Protein AF-L8Y6B2-F1 (afdb_monomer)

pLDDT: mean 79.29, std 13.8, range [40.69, 95.75]

Organism: Tupaia chinensis (NCBI:txid246437)

InterPro domains:
  IPR014810 Fcf2 pre-rRNA processing, C-terminal [PF08698] (27-120)
  IPR039883 Fcf2/DNTTIP2 [PTHR21686] (22-144)

Radius of gyration: 29.55 Å; Cα contacts (8 Å, |Δi|>4): 57; chains: 1; bounding box: 82×44×90 Å

Sequence (145 aa):
MVVTRSARSQAARHATSPPRYQKKERQKTAGDGWFGMKAPELTDELKKNLKALKMRASMDPKRFYKKNDRDGFPKYFQIGTIVDNPADFYHSRVPKKQRKRTIVEELLADSEFRRYNRRKYAEIMAEKAANAAGKKFRKKKKFRN

Structure (mmCIF, N/CA/C/O backbone):
data_AF-L8Y6B2-F1
#
_entry.id   AF-L8Y6B2-F1
#
loop_
_atom_site.group_PDB
_atom_site.id
_atom_site.type_symbol
_atom_site.label_atom_id
_atom_site.label_alt_id
_atom_site.label_comp_id
_atom_site.label_asym_id
_atom_site.label_entity_id
_atom_site.label_seq_id
_atom_site.pdbx_PDB_ins_code
_atom_site.Cartn_x
_atom_site.Cartn_y
_atom_site.Cartn_z
_atom_site.occupancy
_atom_site.B_iso_or_equiv
_atom_site.auth_seq_id
_atom_site.auth_comp_id
_atom_site.auth_asym_id
_atom_site.auth_atom_id
_atom_site.pdbx_PDB_model_num
ATOM 1 N N . MET A 1 1 ? -38.456 -7.282 77.032 1.00 40.69 1 MET A N 1
ATOM 2 C CA . MET A 1 1 ? -39.038 -7.435 75.682 1.00 40.69 1 MET A CA 1
ATOM 3 C C . MET A 1 1 ? -38.402 -6.399 74.762 1.00 40.69 1 MET A C 1
ATOM 5 O O . MET A 1 1 ? -38.500 -5.216 75.037 1.00 40.69 1 MET A O 1
ATOM 9 N N . VAL A 1 2 ? -37.664 -6.909 73.772 1.00 43.81 2 VAL A N 1
ATOM 10 C CA . VAL A 1 2 ? -37.233 -6.358 72.470 1.00 43.81 2 VAL A CA 1
ATOM 11 C C . VAL A 1 2 ? -36.845 -4.870 72.361 1.00 43.81 2 VAL A C 1
ATOM 13 O O . VAL A 1 2 ? -37.676 -3.997 72.145 1.00 43.81 2 VAL A O 1
ATOM 16 N N . VAL A 1 3 ? -35.531 -4.618 72.340 1.00 47.94 3 VAL A N 1
ATOM 17 C CA . VAL A 1 3 ? -34.929 -3.420 71.733 1.00 47.94 3 VAL A CA 1
ATOM 18 C C . VAL A 1 3 ? -34.919 -3.615 70.214 1.00 47.94 3 VAL A C 1
ATOM 20 O O . VAL A 1 3 ? -34.183 -4.452 69.692 1.00 47.94 3 VAL A O 1
ATOM 23 N N . THR A 1 4 ? -35.737 -2.855 69.491 1.00 54.75 4 THR A N 1
ATOM 24 C CA . THR A 1 4 ? -35.765 -2.836 68.024 1.00 54.75 4 THR A CA 1
ATOM 25 C C . THR A 1 4 ? -34.519 -2.132 67.482 1.00 54.75 4 THR A C 1
ATOM 27 O O . THR A 1 4 ? -34.441 -0.903 67.464 1.00 54.75 4 THR A O 1
ATOM 30 N N . ARG A 1 5 ? -33.520 -2.895 67.024 1.00 52.34 5 ARG A N 1
ATOM 31 C CA . ARG A 1 5 ? -32.409 -2.340 66.239 1.00 52.34 5 ARG A CA 1
ATOM 32 C C . ARG A 1 5 ? -32.865 -2.152 64.793 1.00 52.34 5 ARG A C 1
ATOM 34 O O . ARG A 1 5 ? -32.986 -3.111 64.040 1.00 52.34 5 ARG A O 1
ATOM 41 N N . SER A 1 6 ? -33.119 -0.892 64.448 1.00 47.00 6 SER A N 1
ATOM 42 C CA . SER A 1 6 ? -33.322 -0.390 63.089 1.00 47.00 6 SER A CA 1
ATOM 43 C C . SER A 1 6 ? -32.215 -0.890 62.153 1.00 47.00 6 SER A C 1
ATOM 45 O O . SER A 1 6 ? -31.027 -0.616 62.358 1.00 47.00 6 SER A O 1
ATOM 47 N N . ALA A 1 7 ? -32.613 -1.663 61.144 1.00 54.00 7 ALA A N 1
ATOM 48 C CA . ALA A 1 7 ? -31.746 -2.151 60.088 1.00 54.00 7 ALA A CA 1
ATOM 49 C C . ALA A 1 7 ? -31.324 -0.971 59.201 1.00 54.00 7 ALA A C 1
ATOM 51 O O . ALA A 1 7 ? -32.076 -0.502 58.349 1.00 54.00 7 ALA A O 1
ATOM 52 N N . ARG A 1 8 ? -30.097 -0.482 59.412 1.00 51.47 8 ARG A N 1
ATOM 53 C CA . ARG A 1 8 ? -29.409 0.412 58.476 1.00 51.47 8 ARG A CA 1
ATOM 54 C C . ARG A 1 8 ? -29.336 -0.286 57.119 1.00 51.47 8 ARG A C 1
ATOM 56 O O . ARG A 1 8 ? -28.645 -1.293 56.974 1.00 51.47 8 ARG A O 1
ATOM 63 N N . SER A 1 9 ? -30.044 0.272 56.145 1.00 50.44 9 SER A N 1
ATOM 64 C CA . SER A 1 9 ? -29.960 -0.099 54.742 1.00 50.44 9 SER A CA 1
ATOM 65 C C . SER A 1 9 ? -28.505 -0.006 54.274 1.00 50.44 9 SER A C 1
ATOM 67 O O . SER A 1 9 ? -27.907 1.066 54.169 1.00 50.44 9 SER A O 1
ATOM 69 N N . GLN A 1 10 ? -27.908 -1.163 54.005 1.00 48.47 10 GLN A N 1
ATOM 70 C CA . GLN A 1 10 ? -26.666 -1.247 53.253 1.00 48.47 10 GLN A CA 1
ATOM 71 C C . GLN A 1 10 ? -27.016 -1.004 51.786 1.00 48.47 10 GLN A C 1
ATOM 73 O O . GLN A 1 10 ? -27.199 -1.934 51.008 1.00 48.47 10 GLN A O 1
ATOM 78 N N . ALA A 1 11 ? -27.153 0.265 51.405 1.00 46.97 11 ALA A N 1
ATOM 79 C CA . ALA A 1 11 ? -27.065 0.632 50.002 1.00 46.97 11 ALA A CA 1
ATOM 80 C C . ALA A 1 11 ? -25.643 0.284 49.547 1.00 46.97 11 ALA A C 1
ATOM 82 O O . ALA A 1 11 ? -24.671 0.941 49.934 1.00 46.97 11 ALA A O 1
ATOM 83 N N . ALA A 1 12 ? -25.524 -0.804 48.786 1.00 48.53 12 ALA A N 1
ATOM 84 C CA . ALA A 1 12 ? -24.299 -1.202 48.122 1.00 48.53 12 ALA A CA 1
ATOM 85 C C . ALA A 1 12 ? -23.774 -0.000 47.330 1.00 48.53 12 ALA A C 1
ATOM 87 O O . ALA A 1 12 ? -24.349 0.409 46.322 1.00 48.53 12 ALA A O 1
ATOM 88 N N . ARG A 1 13 ? -22.686 0.599 47.815 1.00 53.38 13 ARG A N 1
ATOM 89 C CA . ARG A 1 13 ? -21.925 1.593 47.068 1.00 53.38 13 ARG A CA 1
ATOM 90 C C . ARG A 1 13 ? -21.440 0.891 45.804 1.00 53.38 13 ARG A C 1
ATOM 92 O O . ARG A 1 13 ? -20.504 0.099 45.873 1.00 53.38 13 ARG A O 1
ATOM 99 N N . HIS A 1 14 ? -22.084 1.138 44.666 1.00 54.03 14 HIS A N 1
ATOM 100 C CA . HIS A 1 14 ? -21.500 0.808 43.373 1.00 54.03 14 HIS A CA 1
ATOM 101 C C . HIS A 1 14 ? -20.155 1.528 43.312 1.00 54.03 14 HIS A C 1
ATOM 103 O O . HIS A 1 14 ? -20.094 2.755 43.262 1.00 54.03 14 HIS A O 1
ATOM 109 N N . ALA A 1 15 ? -19.073 0.765 43.451 1.00 57.53 15 ALA A N 1
ATOM 110 C CA . ALA A 1 15 ? -17.722 1.285 43.422 1.00 57.53 15 ALA A CA 1
ATOM 111 C C . ALA A 1 15 ? -17.449 1.817 42.012 1.00 57.53 15 ALA A C 1
ATOM 113 O O . ALA A 1 15 ? -17.072 1.075 41.109 1.00 57.53 15 ALA A O 1
ATOM 114 N N . THR A 1 16 ? -17.684 3.110 41.811 1.00 67.00 16 THR A N 1
ATOM 115 C CA . THR A 1 16 ? -17.328 3.810 40.583 1.00 67.00 16 THR A CA 1
ATOM 116 C C . THR A 1 16 ? -15.811 3.730 40.422 1.00 67.00 16 THR A C 1
ATOM 118 O O . THR A 1 16 ? -15.067 4.237 41.263 1.00 67.00 16 THR A O 1
ATOM 121 N N . SER A 1 17 ? -15.341 3.057 39.367 1.00 65.88 17 SER A N 1
ATOM 122 C CA . SER A 1 17 ? -13.914 2.826 39.107 1.00 65.88 17 SER A CA 1
ATOM 123 C C . SER A 1 17 ? -13.126 4.142 39.171 1.00 65.88 17 SER A C 1
ATOM 125 O O . SER A 1 17 ? -13.624 5.156 38.673 1.00 65.88 17 SER A O 1
ATOM 127 N N . PRO A 1 18 ? -11.889 4.171 39.708 1.00 73.00 18 PRO A N 1
ATOM 128 C CA . PRO A 1 18 ? -11.137 5.416 39.839 1.00 73.00 18 PRO A CA 1
ATOM 129 C C . PRO A 1 18 ? -10.967 6.108 38.472 1.00 73.00 18 PRO A C 1
ATOM 131 O O . PRO A 1 18 ? -10.732 5.422 37.469 1.00 73.00 18 PRO A O 1
ATOM 134 N N . PRO A 1 19 ? -10.990 7.453 38.390 1.00 69.75 19 PRO A N 1
ATOM 135 C CA . PRO A 1 19 ? -11.029 8.189 37.118 1.00 69.75 19 PRO A CA 1
ATOM 136 C C . PRO A 1 19 ? -9.842 7.895 36.183 1.00 69.75 19 PRO A C 1
ATOM 138 O O . PRO A 1 19 ? -9.945 8.049 34.967 1.00 69.75 19 PRO A O 1
ATOM 141 N N . ARG A 1 20 ? -8.707 7.418 36.715 1.00 70.19 20 ARG A N 1
ATOM 142 C CA . ARG A 1 20 ? -7.552 6.974 35.913 1.00 70.19 20 ARG A CA 1
ATOM 143 C C . ARG A 1 20 ? -7.830 5.685 35.126 1.00 70.19 20 ARG A C 1
ATOM 145 O O . ARG A 1 20 ? -7.372 5.575 33.992 1.00 70.19 20 ARG A O 1
ATOM 152 N N . TYR A 1 21 ? -8.579 4.738 35.693 1.00 69.12 21 TYR A N 1
ATOM 153 C CA . TYR A 1 21 ? -8.952 3.492 35.014 1.00 69.12 21 TYR A CA 1
ATOM 154 C C . TYR A 1 21 ? -9.981 3.755 33.915 1.00 69.12 21 TYR A C 1
ATOM 156 O O . TYR A 1 21 ? -9.793 3.311 32.785 1.00 69.12 21 TYR A O 1
ATOM 164 N N . GLN A 1 22 ? -10.968 4.608 34.194 1.00 68.06 22 GLN A N 1
ATOM 165 C CA . GLN A 1 22 ? -11.965 5.024 33.205 1.00 68.06 22 GLN A CA 1
ATOM 166 C C . GLN A 1 22 ? -11.327 5.728 31.997 1.00 68.06 22 GLN A C 1
ATOM 168 O O . GLN A 1 22 ? -11.710 5.479 30.857 1.00 68.06 22 GLN A O 1
ATOM 173 N N . LYS A 1 23 ? -10.304 6.572 32.212 1.00 69.12 23 LYS A N 1
ATOM 174 C CA . LYS A 1 23 ? -9.550 7.200 31.112 1.00 69.12 23 LYS A CA 1
ATOM 175 C C . LYS A 1 23 ? -8.824 6.170 30.241 1.00 69.12 23 LYS A C 1
ATOM 177 O O . LYS A 1 23 ? -8.838 6.311 29.023 1.00 69.12 23 LYS A O 1
ATOM 182 N N . LYS A 1 24 ? -8.215 5.135 30.834 1.00 71.88 24 LYS A N 1
ATOM 183 C CA . LYS A 1 24 ? -7.543 4.065 30.075 1.00 71.88 24 LYS A CA 1
ATOM 184 C C . LYS A 1 24 ? -8.537 3.238 29.264 1.00 71.88 24 LYS A C 1
ATOM 186 O O . LYS A 1 24 ? -8.257 2.937 28.112 1.00 71.88 24 LYS A O 1
ATOM 191 N N . GLU A 1 25 ? -9.695 2.903 29.826 1.00 68.69 25 GLU A N 1
ATOM 192 C CA . GLU A 1 25 ? -10.738 2.158 29.109 1.00 68.69 25 GLU A CA 1
ATOM 193 C C . GLU A 1 25 ? -11.337 2.962 27.956 1.00 68.69 25 GLU A C 1
ATOM 195 O O . GLU A 1 25 ? -11.435 2.452 26.843 1.00 68.69 25 GLU A O 1
ATOM 200 N N . ARG A 1 26 ? -11.599 4.256 28.168 1.00 68.06 26 ARG A N 1
ATOM 201 C CA . ARG A 1 26 ? -12.042 5.167 27.102 1.00 68.06 26 ARG A CA 1
ATOM 202 C C . ARG A 1 26 ? -11.011 5.333 25.986 1.00 68.06 26 ARG A C 1
ATOM 204 O O . ARG A 1 26 ? -11.392 5.595 24.860 1.00 68.06 26 ARG A O 1
ATOM 211 N N . GLN A 1 27 ? -9.715 5.182 26.265 1.00 72.75 27 GLN A N 1
ATOM 212 C CA . GLN A 1 27 ? -8.659 5.274 25.247 1.00 72.75 27 GLN A CA 1
ATOM 213 C C . GLN A 1 27 ? -8.466 3.997 24.420 1.00 72.75 27 GLN A C 1
ATOM 215 O O . GLN A 1 27 ? -7.801 4.064 23.382 1.00 72.75 27 GLN A O 1
ATOM 220 N N . LYS A 1 28 ? -8.995 2.851 24.871 1.00 75.38 28 LYS A N 1
ATOM 221 C CA . LYS A 1 28 ? -8.965 1.584 24.115 1.00 75.38 28 LYS A CA 1
ATOM 222 C C . LYS A 1 28 ? -9.948 1.591 22.946 1.00 75.38 28 LYS A C 1
ATOM 224 O O . LYS A 1 28 ? -9.791 0.825 21.995 1.00 75.38 28 LYS A O 1
ATOM 229 N N . THR A 1 29 ? -10.928 2.479 23.019 1.00 80.88 29 THR A N 1
ATOM 230 C CA . THR A 1 29 ? -12.071 2.516 22.125 1.00 80.88 29 THR A CA 1
ATOM 2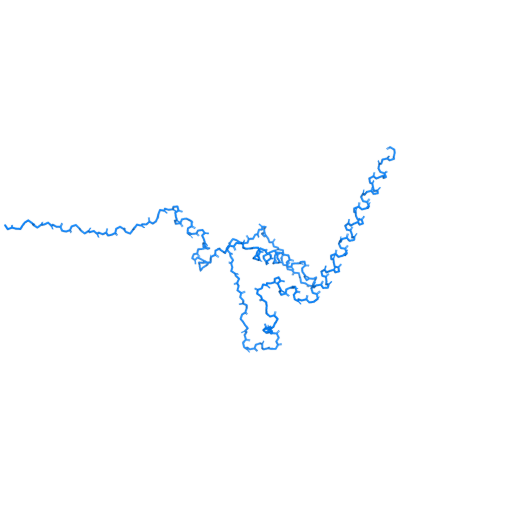31 C C . THR A 1 29 ? -12.200 3.909 21.513 1.00 80.88 29 THR A C 1
ATOM 233 O O . THR A 1 29 ? -11.877 4.906 22.151 1.00 80.88 29 THR A O 1
ATOM 236 N N . ALA A 1 30 ? -12.681 4.014 20.277 1.00 76.50 30 ALA A N 1
ATOM 237 C CA . ALA A 1 30 ? -12.931 5.301 19.622 1.00 76.50 30 ALA A CA 1
ATOM 238 C C . ALA A 1 30 ? -14.077 6.121 20.268 1.00 76.50 30 ALA A C 1
ATOM 240 O O . ALA A 1 30 ? -14.271 7.279 19.908 1.00 76.50 30 ALA A O 1
ATOM 241 N N . GLY A 1 31 ? -14.797 5.540 21.237 1.00 78.06 31 GLY A N 1
ATOM 242 C CA . GLY A 1 31 ? -15.947 6.131 21.927 1.00 78.06 31 GLY A CA 1
ATOM 243 C C . GLY A 1 31 ? -17.293 5.756 21.295 1.00 78.06 31 GLY A C 1
ATOM 244 O O . GLY A 1 31 ? -17.345 5.086 20.260 1.00 78.06 31 GLY A O 1
ATOM 245 N N . ASP A 1 32 ? -18.383 6.199 21.923 1.00 79.62 32 ASP A N 1
ATOM 246 C CA . ASP A 1 32 ? -19.758 5.855 21.520 1.00 79.62 32 ASP A CA 1
ATOM 247 C C . ASP A 1 32 ? -20.170 6.511 20.194 1.00 79.62 32 ASP A C 1
ATOM 249 O O . ASP A 1 32 ? -20.933 5.934 19.427 1.00 79.62 32 ASP A O 1
ATOM 253 N N . GLY A 1 33 ? -19.580 7.665 19.857 1.00 82.44 33 GLY A N 1
ATOM 254 C CA . GLY A 1 33 ? -19.788 8.335 18.565 1.00 82.44 33 GLY A CA 1
ATOM 255 C C . GLY A 1 33 ? -19.240 7.564 17.357 1.00 82.44 33 GLY A C 1
ATOM 256 O O . GLY A 1 33 ? -19.501 7.942 16.219 1.00 82.44 33 GLY A O 1
ATOM 257 N N . TRP A 1 34 ? -18.484 6.486 17.590 1.00 83.19 34 TRP A N 1
ATOM 258 C CA . TRP A 1 34 ? -17.970 5.599 16.549 1.00 83.19 34 TRP A CA 1
ATOM 259 C C . TRP A 1 34 ? -18.124 4.123 16.944 1.00 83.19 34 TRP A C 1
ATOM 261 O O . TRP A 1 34 ? -17.171 3.339 16.879 1.00 83.19 34 TRP A O 1
ATOM 271 N N . PHE A 1 35 ? -19.329 3.779 17.422 1.00 84.94 35 PHE A N 1
ATOM 272 C CA . PHE A 1 35 ? -19.800 2.421 17.743 1.00 84.94 35 PHE A CA 1
ATOM 273 C C . PHE A 1 35 ? -18.817 1.563 18.546 1.00 84.94 35 PHE A C 1
ATOM 275 O O . PHE A 1 35 ? -18.739 0.347 18.375 1.00 84.94 35 PHE A O 1
ATOM 282 N N . GLY A 1 36 ? -18.016 2.183 19.408 1.00 81.44 36 GLY A N 1
ATOM 283 C CA . GLY A 1 36 ? -17.070 1.437 20.213 1.00 81.44 36 GLY A CA 1
ATOM 284 C C . GLY A 1 36 ? -15.942 0.762 19.409 1.00 81.44 36 GLY A C 1
ATOM 285 O O . GLY A 1 36 ? -15.504 -0.332 19.771 1.00 81.44 36 GLY A O 1
ATOM 286 N N . MET A 1 37 ? -15.445 1.373 18.324 1.00 84.38 37 MET A N 1
ATOM 287 C CA . MET A 1 37 ? -14.349 0.784 17.537 1.00 84.38 37 MET A CA 1
ATOM 288 C C . MET A 1 37 ? -13.088 0.570 18.390 1.00 84.38 37 MET A C 1
ATOM 290 O O . MET A 1 37 ? -12.511 1.519 18.925 1.00 84.38 37 MET A O 1
ATOM 294 N N . LYS A 1 38 ? -12.650 -0.689 18.502 1.00 84.06 38 LYS A N 1
ATOM 295 C CA . LYS A 1 38 ? -11.454 -1.092 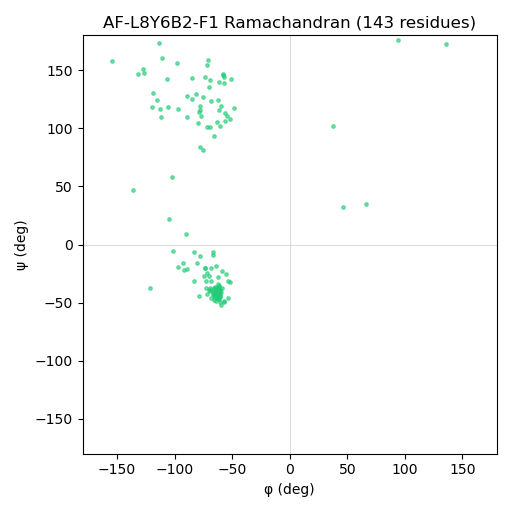19.258 1.00 84.06 38 LYS A CA 1
ATOM 296 C C . LYS A 1 38 ? -10.172 -0.698 18.519 1.00 84.06 38 LYS A C 1
ATOM 298 O O . LYS A 1 38 ? -10.117 -0.792 17.296 1.00 84.06 38 LYS A O 1
ATOM 303 N N . ALA A 1 39 ? -9.138 -0.304 19.261 1.00 81.69 39 ALA A N 1
ATOM 304 C CA . ALA A 1 39 ? -7.774 -0.195 18.740 1.00 81.69 39 ALA A CA 1
ATOM 305 C C . ALA A 1 39 ? -7.136 -1.596 18.664 1.00 81.69 39 ALA A C 1
ATOM 307 O O . ALA A 1 39 ? -6.937 -2.206 19.718 1.00 81.69 39 ALA A O 1
ATOM 308 N N . PRO A 1 40 ? -6.823 -2.130 17.470 1.00 82.06 40 PRO A N 1
ATOM 309 C CA . PRO A 1 40 ? -6.111 -3.396 17.353 1.00 82.06 40 PRO A CA 1
ATOM 310 C C . PRO A 1 40 ? -4.648 -3.235 17.763 1.00 82.06 40 PRO A C 1
ATOM 312 O O . PRO A 1 40 ? -4.060 -2.160 17.620 1.00 82.06 40 PRO A O 1
ATOM 315 N N . GLU A 1 41 ? -4.035 -4.328 18.204 1.00 80.62 41 GLU A N 1
ATOM 316 C CA . GLU A 1 41 ? -2.588 -4.379 18.385 1.00 80.62 41 GLU A CA 1
ATOM 317 C C . GLU A 1 41 ? -1.891 -4.359 17.018 1.00 80.62 41 GLU A C 1
ATOM 319 O O . GLU A 1 41 ? -2.306 -5.031 16.074 1.00 80.62 41 GLU A O 1
ATOM 324 N N . LEU A 1 42 ? -0.831 -3.562 16.891 1.00 82.25 42 LEU A N 1
ATOM 325 C CA . LEU A 1 42 ? -0.060 -3.431 15.655 1.00 82.25 42 LEU A CA 1
ATOM 326 C C . LEU A 1 42 ? 0.872 -4.636 15.484 1.00 82.25 42 LEU A C 1
ATOM 328 O O . LEU A 1 42 ? 2.051 -4.568 15.822 1.00 82.25 42 LEU A O 1
ATOM 332 N N . THR A 1 43 ? 0.351 -5.730 14.928 1.00 89.31 43 THR A N 1
ATOM 333 C CA . THR A 1 43 ? 1.191 -6.842 14.463 1.00 89.31 43 THR A CA 1
ATOM 334 C C . THR A 1 43 ? 1.975 -6.443 13.207 1.00 89.31 43 THR A C 1
ATOM 336 O O . THR A 1 43 ? 1.596 -5.526 12.466 1.00 89.31 43 THR A O 1
ATOM 339 N N . ASP A 1 44 ? 3.075 -7.141 12.922 1.00 89.62 44 ASP A N 1
ATOM 340 C CA . ASP A 1 44 ? 3.912 -6.838 11.755 1.00 89.62 44 ASP A CA 1
ATOM 341 C C . ASP A 1 44 ? 3.167 -7.003 10.424 1.00 89.62 44 ASP A C 1
ATOM 343 O O . ASP A 1 44 ? 3.392 -6.245 9.477 1.00 89.62 44 ASP A O 1
ATOM 347 N N . GLU A 1 45 ? 2.243 -7.958 10.342 1.00 88.69 45 GLU A N 1
ATOM 348 C CA . GLU A 1 45 ? 1.378 -8.155 9.175 1.00 88.69 45 GLU A CA 1
ATOM 349 C C . GLU A 1 45 ? 0.441 -6.965 8.967 1.00 88.69 45 GLU A C 1
ATOM 351 O O . GLU A 1 45 ? 0.325 -6.439 7.857 1.00 88.69 45 GLU A O 1
ATOM 356 N N . LEU A 1 46 ? -0.176 -6.478 10.045 1.00 88.81 46 LEU A N 1
ATOM 357 C CA . LEU A 1 46 ? -1.033 -5.295 10.009 1.00 88.81 46 LEU A CA 1
ATOM 358 C C . LEU A 1 46 ? -0.242 -4.066 9.574 1.00 88.81 46 LEU A C 1
ATOM 360 O O . LEU A 1 46 ? -0.682 -3.315 8.705 1.00 88.81 46 LEU A O 1
ATOM 364 N N . LYS A 1 47 ? 0.977 -3.905 10.089 1.00 90.12 47 LYS A N 1
ATOM 365 C CA . LYS A 1 47 ? 1.877 -2.824 9.685 1.00 90.12 47 LYS A CA 1
ATOM 366 C C . LYS A 1 47 ? 2.233 -2.891 8.198 1.00 90.12 47 LYS A C 1
ATOM 368 O O . LYS A 1 47 ? 2.250 -1.853 7.533 1.00 90.12 47 LYS A O 1
ATOM 373 N N . LYS A 1 48 ? 2.490 -4.087 7.652 1.00 90.94 48 LYS A N 1
ATOM 374 C CA . LYS A 1 48 ? 2.732 -4.288 6.210 1.00 90.94 48 LYS A CA 1
ATOM 375 C C . LYS A 1 48 ? 1.504 -3.899 5.383 1.00 90.94 48 LYS A C 1
ATOM 377 O O . LYS A 1 48 ? 1.653 -3.146 4.423 1.00 90.94 48 LYS A O 1
ATOM 382 N N . ASN A 1 49 ? 0.308 -4.329 5.788 1.00 90.00 49 ASN A N 1
ATOM 383 C CA . ASN A 1 49 ? -0.949 -3.974 5.119 1.00 90.00 49 ASN A CA 1
ATOM 384 C C . ASN A 1 49 ? -1.217 -2.460 5.154 1.00 90.00 49 ASN A C 1
ATOM 386 O O . ASN A 1 49 ? -1.518 -1.851 4.130 1.00 90.00 49 ASN A O 1
ATOM 390 N N . LEU A 1 50 ? -1.033 -1.814 6.305 1.00 89.56 50 LEU A N 1
ATOM 391 C CA . LEU A 1 50 ? -1.210 -0.366 6.435 1.00 89.56 50 LEU A CA 1
ATOM 392 C C . LEU A 1 50 ? -0.177 0.416 5.617 1.00 89.56 50 LEU A C 1
ATOM 394 O O . LEU A 1 50 ? -0.497 1.437 5.006 1.00 89.56 50 LEU A O 1
ATOM 398 N N . LYS A 1 51 ? 1.069 -0.065 5.562 1.00 89.75 51 LYS A N 1
ATOM 399 C CA . L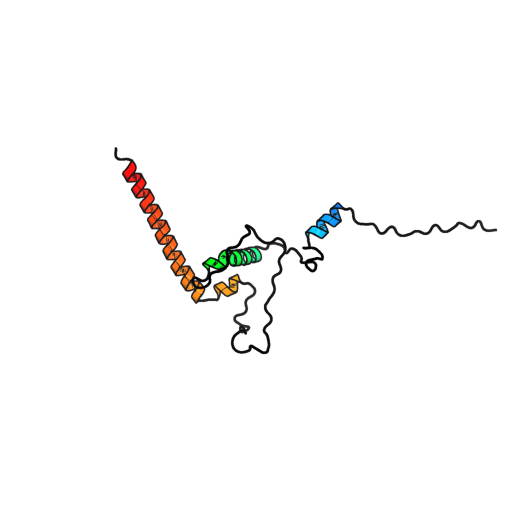YS A 1 51 ? 2.106 0.526 4.710 1.00 89.75 51 LYS A CA 1
ATOM 400 C C . LYS A 1 51 ? 1.753 0.388 3.231 1.00 89.75 51 LYS A C 1
ATOM 402 O O . LYS A 1 51 ? 1.928 1.350 2.485 1.00 89.75 51 LYS A O 1
ATOM 407 N N . ALA A 1 52 ? 1.223 -0.765 2.826 1.00 89.75 52 ALA A N 1
ATOM 408 C CA . ALA A 1 52 ? 0.715 -0.982 1.480 1.00 89.75 52 ALA A CA 1
ATOM 409 C C . ALA A 1 52 ? -0.382 0.051 1.149 1.00 89.75 52 ALA A C 1
ATOM 411 O O . ALA A 1 52 ? -0.262 0.780 0.167 1.00 89.75 52 ALA A O 1
ATOM 412 N N . LEU A 1 53 ? -1.364 0.249 2.031 1.00 89.25 53 LEU A N 1
ATOM 413 C CA . LEU A 1 53 ? -2.395 1.279 1.845 1.00 89.25 53 LEU A CA 1
ATOM 414 C C . LEU A 1 53 ? -1.817 2.700 1.742 1.00 89.25 53 LEU A C 1
ATOM 416 O O . LEU A 1 53 ? -2.244 3.473 0.881 1.00 89.25 53 LEU A O 1
ATOM 420 N N . LYS A 1 54 ? -0.805 3.048 2.553 1.00 89.00 54 LYS A N 1
ATOM 421 C CA . LYS A 1 54 ? -0.127 4.355 2.453 1.00 89.00 54 LYS A CA 1
ATOM 422 C C . LYS A 1 54 ? 0.548 4.540 1.087 1.00 89.00 54 LYS A C 1
ATOM 424 O O . LYS A 1 54 ? 0.543 5.645 0.551 1.00 89.00 54 LYS A O 1
ATOM 429 N N . MET A 1 55 ? 1.093 3.468 0.515 1.00 89.00 55 MET A N 1
ATOM 430 C CA . MET A 1 55 ? 1.810 3.463 -0.764 1.00 89.00 55 MET A CA 1
ATOM 431 C C . MET A 1 55 ? 0.917 3.201 -1.990 1.00 89.00 55 MET A C 1
ATOM 433 O O . MET A 1 55 ? 1.446 3.060 -3.091 1.00 89.00 55 MET A O 1
ATOM 437 N N . ARG A 1 56 ? -0.418 3.178 -1.844 1.00 89.50 56 ARG A N 1
ATOM 438 C CA . ARG A 1 56 ? -1.363 2.859 -2.937 1.00 89.50 56 ARG A CA 1
ATOM 439 C C . ARG A 1 56 ? -1.160 3.680 -4.216 1.00 89.50 56 ARG A C 1
ATOM 441 O O . ARG A 1 56 ? -1.363 3.167 -5.306 1.00 89.50 56 ARG A O 1
ATOM 448 N N . ALA A 1 57 ? -0.716 4.932 -4.090 1.00 87.88 57 ALA A N 1
ATOM 449 C CA . ALA A 1 57 ? -0.484 5.829 -5.223 1.00 87.88 57 ALA A CA 1
ATOM 450 C C . ALA A 1 57 ? 0.692 5.405 -6.121 1.00 87.88 57 ALA A C 1
ATOM 452 O O . ALA A 1 57 ? 0.779 5.845 -7.259 1.00 87.88 57 ALA A O 1
ATOM 453 N N . SER A 1 58 ? 1.612 4.581 -5.616 1.00 85.44 58 SER A N 1
ATOM 454 C CA . SER A 1 58 ? 2.777 4.106 -6.373 1.00 85.44 58 SER A CA 1
ATOM 455 C C . SER A 1 58 ? 2.612 2.679 -6.894 1.00 85.44 58 SER A C 1
ATOM 457 O O . SER A 1 58 ? 3.498 2.186 -7.587 1.00 85.44 58 SER A O 1
ATOM 459 N N . MET A 1 59 ? 1.521 2.000 -6.531 1.00 84.88 59 MET A N 1
ATOM 460 C CA . MET A 1 59 ? 1.300 0.591 -6.861 1.00 84.88 59 MET A CA 1
ATOM 461 C C . MET A 1 59 ? 0.830 0.386 -8.293 1.00 84.88 59 MET A C 1
ATOM 463 O O . MET A 1 59 ? 1.326 -0.510 -8.969 1.00 84.88 59 MET A O 1
ATOM 467 N N . ASP A 1 60 ? -0.113 1.212 -8.740 1.00 85.69 60 ASP A N 1
ATOM 468 C CA . ASP A 1 60 ? -0.678 1.144 -10.080 1.00 85.69 60 ASP A CA 1
ATOM 469 C C . ASP A 1 60 ? -0.405 2.471 -10.805 1.00 85.69 60 ASP A C 1
ATOM 471 O O . ASP A 1 60 ? -0.879 3.515 -10.354 1.00 85.69 60 ASP A O 1
ATOM 475 N N . PRO A 1 61 ? 0.342 2.464 -11.924 1.00 86.81 61 PRO A N 1
ATOM 476 C CA . PRO A 1 61 ? 0.619 3.677 -12.691 1.00 86.81 61 PRO A CA 1
ATOM 477 C C . PRO A 1 61 ? -0.632 4.318 -13.306 1.00 86.81 61 PRO A C 1
ATOM 479 O O . PRO A 1 61 ? -0.574 5.477 -13.708 1.00 86.81 61 PRO A O 1
ATOM 482 N N . LYS A 1 62 ? -1.742 3.579 -13.423 1.00 89.62 62 LYS A N 1
ATOM 483 C CA . LYS A 1 62 ? -2.987 4.059 -14.037 1.00 89.62 62 LYS A CA 1
ATOM 484 C C . LYS A 1 62 ? -3.957 4.663 -13.026 1.00 89.62 62 LYS A C 1
ATOM 486 O O . LYS A 1 62 ? -4.903 5.339 -13.426 1.00 89.62 62 LYS A O 1
ATOM 491 N N . ARG A 1 63 ? -3.761 4.416 -11.728 1.00 89.31 63 ARG A N 1
ATOM 492 C CA . ARG A 1 63 ? -4.684 4.856 -10.675 1.00 89.31 63 ARG A CA 1
ATOM 493 C C . ARG A 1 63 ? -4.046 5.930 -9.812 1.00 89.31 63 ARG A C 1
ATOM 495 O O . ARG A 1 63 ? -3.179 5.663 -8.983 1.00 89.31 63 ARG A O 1
ATOM 502 N N . PHE A 1 64 ? -4.554 7.148 -9.954 1.00 90.62 64 PHE A N 1
ATOM 503 C CA . PHE A 1 64 ? -4.145 8.282 -9.137 1.00 90.62 64 PHE A CA 1
ATOM 504 C C . PHE A 1 64 ? -5.133 8.486 -7.991 1.00 90.62 64 PHE A C 1
ATOM 506 O O . PHE A 1 64 ? -6.310 8.769 -8.199 1.00 90.62 64 PHE A O 1
ATOM 513 N N . TYR A 1 65 ? -4.642 8.337 -6.763 1.00 89.69 65 TYR A N 1
ATOM 514 C CA . TYR A 1 65 ? -5.414 8.588 -5.550 1.00 89.69 65 TYR A CA 1
ATOM 515 C C . TYR A 1 65 ? -5.111 9.976 -4.990 1.00 89.69 65 TYR A C 1
ATOM 517 O O . TYR A 1 65 ? -4.011 10.506 -5.162 1.00 89.69 65 TYR A O 1
ATOM 525 N N . LYS A 1 66 ? -6.057 10.529 -4.222 1.00 90.44 66 LYS A N 1
ATOM 526 C CA . LYS A 1 66 ? -5.787 11.701 -3.385 1.00 90.44 66 LYS A CA 1
ATOM 527 C C . LYS A 1 66 ? -4.624 11.398 -2.432 1.00 90.44 66 LYS A C 1
ATOM 529 O O . LYS A 1 66 ? -4.537 10.292 -1.881 1.00 90.44 66 LYS A O 1
ATOM 534 N N . LYS A 1 67 ? -3.738 12.383 -2.262 1.00 84.81 67 LYS A N 1
ATOM 535 C CA . LYS A 1 67 ? -2.601 12.303 -1.337 1.00 84.81 67 LYS A CA 1
ATOM 536 C C . LYS A 1 67 ? -3.104 12.033 0.083 1.00 84.81 67 LYS A C 1
ATOM 538 O O . LYS A 1 67 ? -4.198 12.447 0.456 1.00 84.81 67 LYS A O 1
ATOM 543 N N . ASN A 1 68 ? -2.315 11.290 0.853 1.00 80.75 68 ASN A N 1
ATOM 544 C CA . ASN A 1 68 ? -2.632 11.035 2.251 1.00 80.75 68 ASN A CA 1
ATOM 545 C C . ASN A 1 68 ? -2.264 12.282 3.061 1.00 80.75 68 ASN A C 1
ATOM 547 O O . ASN A 1 68 ? -1.090 12.628 3.132 1.00 80.75 68 ASN A O 1
ATOM 551 N N . ASP A 1 69 ? -3.263 12.926 3.666 1.00 70.19 69 ASP A N 1
ATOM 552 C CA . ASP A 1 69 ? -3.096 14.180 4.418 1.00 70.19 69 ASP A CA 1
ATOM 553 C C . ASP A 1 69 ? -2.494 13.971 5.824 1.00 70.19 69 ASP A C 1
ATOM 555 O O . ASP A 1 69 ? -2.146 14.931 6.504 1.00 70.19 69 ASP A O 1
ATOM 559 N N . ARG A 1 70 ? -2.385 12.717 6.293 1.00 76.00 70 ARG A N 1
ATOM 560 C CA . ARG A 1 70 ? -1.902 12.377 7.641 1.00 76.00 70 ARG A CA 1
ATOM 561 C C . ARG A 1 70 ? -0.638 11.531 7.597 1.00 76.00 70 ARG A C 1
ATOM 563 O O . ARG A 1 70 ? -0.602 10.474 6.960 1.00 76.00 70 ARG A O 1
ATOM 570 N N . ASP A 1 71 ? 0.360 11.955 8.364 1.00 70.62 71 ASP A N 1
ATOM 571 C CA . ASP A 1 71 ? 1.553 11.163 8.626 1.00 70.62 71 ASP A CA 1
ATOM 572 C C . ASP A 1 71 ? 1.373 10.279 9.860 1.00 70.62 71 ASP A C 1
ATOM 574 O O . ASP A 1 71 ? 1.314 10.745 10.992 1.00 70.62 71 ASP A O 1
ATOM 578 N N . GLY A 1 72 ? 1.274 8.971 9.620 1.00 78.44 72 GLY A N 1
ATOM 579 C CA . GLY A 1 72 ? 1.179 7.951 10.661 1.00 78.44 72 GLY A CA 1
ATOM 580 C C . GLY A 1 72 ? 0.115 6.906 10.348 1.00 78.44 72 GLY A C 1
ATOM 581 O O . GLY A 1 72 ? -0.628 7.028 9.373 1.00 78.44 72 GLY A O 1
ATOM 582 N N . PHE A 1 73 ? 0.062 5.856 11.165 1.00 81.50 73 PHE A N 1
ATOM 583 C CA . PHE A 1 73 ? -1.021 4.880 11.105 1.00 81.50 73 PHE A CA 1
ATOM 584 C C . PHE A 1 73 ? -2.214 5.359 11.940 1.00 81.50 73 PHE A C 1
ATOM 586 O O . PHE A 1 73 ? -2.011 5.970 12.992 1.00 81.50 73 PHE A O 1
ATOM 593 N N . PRO A 1 74 ? -3.455 5.099 11.498 1.00 85.19 74 PRO A N 1
ATOM 594 C CA . PRO A 1 74 ? -4.632 5.411 12.298 1.00 85.19 74 PRO A CA 1
ATOM 595 C C . PRO A 1 74 ? -4.601 4.626 13.617 1.00 85.19 74 PRO A C 1
ATOM 597 O O . PRO A 1 74 ? -4.236 3.453 13.637 1.00 85.19 74 PRO A O 1
ATOM 600 N N . LYS A 1 75 ? -4.993 5.275 14.722 1.00 83.88 75 LYS A N 1
ATOM 601 C CA . LYS A 1 75 ? -5.018 4.655 16.060 1.00 83.88 75 LYS A CA 1
ATOM 602 C C . LYS A 1 75 ? -6.124 3.603 16.199 1.00 83.88 75 LYS A C 1
ATOM 604 O O . LYS A 1 75 ? -5.922 2.576 16.835 1.00 83.88 75 LYS A O 1
ATOM 609 N N . TYR A 1 76 ? -7.287 3.874 15.613 1.00 86.75 76 TYR A N 1
ATOM 610 C CA . TYR A 1 76 ? -8.437 2.975 15.611 1.00 86.75 76 TYR A CA 1
ATOM 611 C C . TYR A 1 76 ? -8.703 2.550 14.173 1.00 86.75 76 TYR A C 1
ATOM 613 O O . TYR A 1 76 ? -8.843 3.403 13.295 1.00 86.75 76 TYR A O 1
ATOM 621 N N . PHE A 1 77 ? -8.727 1.246 13.927 1.00 87.44 77 PHE A N 1
ATOM 622 C CA . PHE A 1 77 ? -9.045 0.687 12.621 1.00 87.44 77 PHE A CA 1
ATOM 623 C C . PHE A 1 77 ? -9.599 -0.726 12.779 1.00 87.44 77 PHE A C 1
ATOM 625 O O . PHE A 1 77 ? -9.364 -1.394 13.781 1.00 87.44 77 PHE A O 1
ATOM 632 N N . GLN A 1 78 ? -10.336 -1.183 11.774 1.00 87.62 78 GLN A N 1
ATOM 633 C CA . GLN A 1 78 ? -10.824 -2.553 11.677 1.00 87.62 78 GLN A CA 1
ATOM 634 C C . GLN A 1 78 ? -10.524 -3.076 10.280 1.00 87.62 78 GLN A C 1
ATOM 636 O O . GLN A 1 78 ? -10.522 -2.317 9.310 1.00 87.62 78 GLN A O 1
ATOM 641 N N . ILE A 1 79 ? -10.256 -4.373 10.191 1.00 87.81 79 ILE A N 1
ATOM 642 C CA . ILE A 1 79 ? -10.093 -5.064 8.917 1.00 87.81 79 ILE A CA 1
ATOM 643 C C . ILE A 1 79 ? -11.349 -5.885 8.693 1.00 87.81 79 ILE A C 1
ATOM 645 O O . ILE A 1 79 ? -11.674 -6.762 9.490 1.00 87.81 79 ILE A O 1
ATOM 649 N N . GLY A 1 80 ? -12.053 -5.561 7.615 1.00 89.81 80 GLY A N 1
ATOM 650 C CA . GLY A 1 80 ? -13.212 -6.300 7.142 1.00 89.81 80 GLY A CA 1
ATOM 651 C C . GLY A 1 80 ? -12.901 -7.015 5.836 1.00 89.81 80 GLY A C 1
ATOM 652 O O . GLY A 1 80 ? -11.965 -6.658 5.120 1.00 89.81 80 GLY A O 1
ATOM 653 N N . THR A 1 81 ? -13.716 -8.015 5.524 1.00 90.50 81 THR A N 1
ATOM 654 C CA . THR A 1 81 ? -13.744 -8.651 4.206 1.00 90.50 81 THR A CA 1
ATOM 655 C C . THR A 1 81 ? -15.009 -8.211 3.483 1.00 90.50 81 THR A C 1
ATOM 657 O O . THR A 1 81 ? -16.050 -8.014 4.109 1.00 90.50 81 THR A O 1
ATOM 660 N N . ILE A 1 82 ? -14.910 -8.003 2.171 1.00 89.38 82 ILE A N 1
ATOM 661 C CA . ILE A 1 82 ? -16.070 -7.651 1.351 1.00 89.38 82 ILE A CA 1
ATOM 662 C C . ILE A 1 82 ? -16.895 -8.925 1.149 1.00 89.38 82 ILE A C 1
ATOM 664 O O . ILE A 1 82 ? -16.361 -9.953 0.730 1.00 89.38 82 ILE A O 1
ATOM 668 N N . VAL A 1 83 ? -18.187 -8.856 1.464 1.00 88.31 83 VAL A N 1
ATOM 669 C CA . VAL A 1 83 ? -19.146 -9.936 1.205 1.00 88.31 83 VAL A CA 1
ATOM 670 C C . VAL A 1 83 ? -19.735 -9.722 -0.184 1.00 88.31 83 VAL A C 1
ATOM 672 O O . VAL A 1 83 ? -20.201 -8.627 -0.493 1.00 88.31 83 VAL A O 1
ATOM 675 N N . ASP A 1 84 ? -19.686 -10.750 -1.030 1.00 85.56 84 ASP A N 1
ATOM 676 C CA . ASP A 1 84 ? -20.186 -10.645 -2.401 1.00 85.56 84 ASP A CA 1
ATOM 677 C C . ASP A 1 84 ? -21.713 -10.517 -2.425 1.00 85.56 84 ASP A C 1
ATOM 679 O O . ASP A 1 84 ? -22.421 -11.206 -1.685 1.00 85.56 84 ASP A O 1
ATOM 683 N N . ASN A 1 85 ? -22.220 -9.684 -3.331 1.00 85.94 85 ASN A N 1
ATOM 684 C CA . ASN A 1 85 ? -23.646 -9.582 -3.610 1.00 85.94 85 ASN A CA 1
ATOM 685 C C . ASN A 1 85 ? -24.074 -10.719 -4.563 1.00 85.94 85 ASN A C 1
ATOM 687 O O . ASN A 1 85 ? -23.448 -10.875 -5.615 1.00 85.94 85 ASN A O 1
ATOM 691 N N . PRO A 1 86 ? -25.137 -11.491 -4.260 1.00 83.31 86 PRO A N 1
ATOM 692 C CA . PRO A 1 86 ? -25.666 -12.509 -5.170 1.00 83.31 86 PRO A CA 1
ATOM 693 C C . PRO A 1 86 ? -26.036 -11.997 -6.572 1.00 83.31 86 PRO A C 1
ATOM 695 O O . PRO A 1 86 ? -26.014 -12.784 -7.515 1.00 83.31 86 PRO A O 1
ATOM 698 N N . ALA A 1 87 ? -26.352 -10.706 -6.721 1.00 84.94 87 ALA A N 1
ATOM 699 C CA . ALA A 1 87 ? -26.755 -10.113 -7.998 1.00 84.94 87 ALA A CA 1
ATOM 700 C C . ALA A 1 87 ? -25.600 -9.940 -9.011 1.00 84.94 87 ALA A C 1
ATOM 702 O O . ALA A 1 87 ? -25.816 -10.079 -10.211 1.00 84.94 87 ALA A O 1
ATOM 703 N N . ASP A 1 88 ? -24.366 -9.703 -8.554 1.00 79.38 88 ASP A N 1
ATOM 704 C CA . ASP A 1 88 ? -23.219 -9.387 -9.422 1.00 79.38 88 ASP A CA 1
ATOM 705 C C . ASP A 1 88 ? -22.298 -10.602 -9.625 1.00 79.38 88 ASP A C 1
ATOM 707 O O . ASP A 1 88 ? -21.107 -10.592 -9.308 1.00 79.38 88 ASP A O 1
ATOM 711 N N . PHE A 1 89 ? -22.852 -11.697 -10.148 1.00 75.31 89 PHE A N 1
ATOM 712 C CA . PHE A 1 89 ? -22.140 -12.978 -10.216 1.00 75.31 89 PHE A CA 1
ATOM 713 C C . PHE A 1 89 ? -20.889 -12.960 -11.116 1.00 75.31 89 PHE A C 1
ATOM 715 O O . PHE A 1 89 ? -19.890 -13.598 -10.784 1.00 75.31 89 PHE A O 1
ATOM 722 N N . TYR A 1 90 ? -20.930 -12.245 -12.245 1.00 77.00 90 TYR A N 1
ATOM 723 C CA . TYR A 1 90 ? -19.945 -12.413 -13.323 1.00 77.00 90 TYR A CA 1
ATOM 724 C C . TYR A 1 90 ? -18.724 -11.488 -13.251 1.00 77.00 90 TYR A C 1
ATOM 726 O O . TYR A 1 90 ? -17.692 -11.817 -13.835 1.00 77.00 90 TYR A O 1
ATOM 734 N N . HIS A 1 91 ? -18.808 -10.345 -12.563 1.00 79.94 91 HIS A N 1
ATOM 735 C CA . HIS A 1 91 ? -17.770 -9.306 -12.663 1.00 79.94 91 HIS A CA 1
ATOM 736 C C . HIS A 1 91 ? -17.098 -8.939 -11.340 1.00 79.94 91 HIS A C 1
ATOM 738 O O . HIS A 1 91 ? -15.897 -8.684 -11.328 1.00 79.94 91 HIS A O 1
ATOM 744 N N . SER A 1 92 ? -17.833 -8.906 -10.229 1.00 81.19 92 SER A N 1
ATOM 745 C CA . SER A 1 92 ? -17.287 -8.463 -8.937 1.00 81.19 92 SER A CA 1
ATOM 746 C C . SER A 1 92 ? -16.831 -9.622 -8.047 1.00 81.19 92 SER A C 1
ATOM 748 O O . SER A 1 92 ? -16.031 -9.425 -7.132 1.00 81.19 92 SER A O 1
ATOM 750 N N . ARG A 1 93 ? -17.307 -10.842 -8.321 1.00 85.00 93 ARG A N 1
ATOM 751 C CA . ARG A 1 93 ? -17.071 -12.003 -7.465 1.00 85.00 93 ARG A CA 1
ATOM 752 C C . ARG A 1 93 ? -15.670 -12.583 -7.646 1.00 85.00 93 ARG A C 1
ATOM 754 O O . ARG A 1 93 ? -15.332 -13.136 -8.690 1.00 85.00 93 ARG A O 1
ATOM 761 N N . VAL A 1 94 ? -14.888 -12.585 -6.566 1.00 85.75 94 VAL A N 1
ATOM 762 C CA . VAL A 1 94 ? -13.558 -13.215 -6.547 1.00 85.75 94 VAL A CA 1
ATOM 763 C C . VAL A 1 94 ? -13.684 -14.717 -6.243 1.00 85.75 94 VAL A C 1
ATOM 765 O O . VAL A 1 94 ? -14.248 -15.078 -5.201 1.00 85.75 94 VAL A O 1
ATOM 768 N N . PRO A 1 95 ? -13.149 -15.630 -7.077 1.00 87.69 95 PRO A N 1
ATOM 769 C CA . PRO A 1 95 ? -13.167 -17.066 -6.804 1.00 87.69 95 PRO A CA 1
ATOM 770 C C . PRO A 1 95 ? -12.483 -17.425 -5.480 1.00 87.69 95 PRO A C 1
ATOM 772 O O . PRO A 1 95 ? -11.455 -16.852 -5.120 1.00 87.69 95 PRO A O 1
ATOM 775 N N . LYS A 1 96 ? -12.979 -18.454 -4.780 1.00 86.44 96 LYS A N 1
ATOM 776 C CA . LYS A 1 96 ? -12.456 -18.880 -3.462 1.00 86.44 96 LYS A CA 1
ATOM 777 C C . LYS A 1 96 ? -10.943 -19.155 -3.454 1.00 86.44 96 LYS A C 1
ATOM 779 O O . LYS A 1 96 ? -10.291 -18.918 -2.447 1.00 86.44 96 LYS A O 1
ATOM 784 N N . LYS A 1 97 ? -10.377 -19.614 -4.577 1.00 88.06 97 LYS A N 1
ATOM 785 C CA . LYS A 1 97 ? -8.934 -19.889 -4.735 1.00 88.06 97 LYS A CA 1
ATOM 786 C C . LYS A 1 97 ? -8.069 -18.618 -4.725 1.00 88.06 97 LYS A C 1
ATOM 788 O O . LYS A 1 97 ? -6.909 -18.655 -4.308 1.00 88.06 97 LYS A O 1
ATOM 793 N N . GLN A 1 98 ? -8.628 -17.513 -5.217 1.00 86.50 98 GLN A N 1
ATOM 794 C CA . GLN A 1 98 ? -7.936 -16.231 -5.343 1.00 86.50 98 GLN A CA 1
ATOM 795 C C . GLN A 1 98 ? -8.074 -15.369 -4.085 1.00 86.50 98 GLN A C 1
ATOM 797 O O . GLN A 1 98 ? -7.208 -14.536 -3.852 1.00 86.50 98 GLN A O 1
ATOM 802 N N . ARG A 1 99 ? -9.081 -15.619 -3.234 1.00 89.44 99 ARG A N 1
ATOM 803 C CA . ARG A 1 99 ? -9.235 -14.937 -1.938 1.00 89.44 99 ARG A CA 1
ATOM 804 C C . ARG A 1 99 ? -8.049 -15.243 -1.029 1.00 89.44 99 ARG A C 1
ATOM 806 O O . ARG A 1 99 ? -7.756 -16.416 -0.776 1.00 89.44 99 ARG A O 1
ATOM 813 N N . LYS A 1 100 ? -7.376 -14.203 -0.536 1.00 91.56 100 LYS A N 1
ATOM 814 C CA . LYS A 1 100 ? -6.279 -14.328 0.435 1.00 91.56 100 LYS A CA 1
ATOM 815 C C . LYS A 1 100 ? -6.672 -13.720 1.774 1.00 91.56 100 LYS A C 1
ATOM 817 O O . LYS A 1 100 ? -7.759 -13.171 1.925 1.00 91.56 100 LYS A O 1
ATOM 822 N N . ARG A 1 101 ? -5.812 -13.898 2.780 1.00 89.56 101 ARG A N 1
ATOM 823 C CA . ARG A 1 101 ? -6.072 -13.395 4.138 1.00 89.56 101 ARG A CA 1
ATOM 824 C C . ARG A 1 101 ? -5.685 -11.929 4.277 1.00 89.56 101 ARG A C 1
ATOM 826 O O . ARG A 1 101 ? -6.294 -11.209 5.062 1.00 89.56 101 ARG A O 1
ATOM 833 N N . THR A 1 102 ? -4.667 -11.500 3.534 1.00 91.06 102 THR A N 1
ATOM 834 C CA . THR A 1 102 ? -4.103 -10.154 3.634 1.00 91.06 102 THR A CA 1
ATOM 835 C C . THR A 1 102 ? -4.031 -9.466 2.276 1.00 91.06 102 THR A C 1
ATOM 837 O O . THR A 1 102 ? -3.833 -10.106 1.246 1.00 91.06 102 THR A O 1
ATOM 840 N N . ILE A 1 103 ? -4.124 -8.134 2.283 1.00 89.50 103 ILE A N 1
ATOM 841 C CA . ILE A 1 103 ? -4.035 -7.302 1.071 1.00 89.50 103 ILE A CA 1
ATOM 842 C C . ILE A 1 103 ? -2.677 -7.504 0.389 1.00 89.50 103 ILE A C 1
ATOM 844 O O . ILE A 1 103 ? -2.573 -7.568 -0.833 1.00 89.50 103 ILE A O 1
ATOM 848 N N . VAL A 1 104 ? -1.612 -7.629 1.185 1.00 91.19 104 VAL A N 1
ATOM 849 C CA . VAL A 1 104 ? -0.260 -7.862 0.662 1.00 91.19 104 VAL A CA 1
ATOM 850 C C . VAL A 1 104 ? -0.161 -9.208 -0.060 1.00 91.19 104 VAL A C 1
ATOM 852 O O . VAL A 1 104 ? 0.471 -9.273 -1.112 1.00 91.19 104 VAL A O 1
ATOM 855 N N . GLU A 1 105 ? -0.787 -10.269 0.452 1.00 91.38 105 GLU A N 1
ATOM 856 C CA . GLU A 1 105 ? -0.826 -11.566 -0.237 1.00 91.38 105 GLU A CA 1
ATOM 857 C C . GLU A 1 105 ? -1.569 -11.496 -1.572 1.00 91.38 105 GLU A C 1
ATOM 859 O O . GLU A 1 105 ? -1.127 -12.116 -2.538 1.00 91.38 105 GLU A O 1
ATOM 864 N N . GLU A 1 106 ? -2.664 -10.735 -1.651 1.00 90.25 106 GLU A N 1
ATOM 865 C CA . GLU A 1 106 ? -3.400 -10.535 -2.907 1.00 90.25 106 GLU A CA 1
ATOM 866 C C . GLU A 1 106 ? -2.530 -9.828 -3.948 1.00 90.25 106 GLU A C 1
ATOM 868 O O . GLU A 1 106 ? -2.404 -10.298 -5.079 1.00 90.25 106 GLU A O 1
ATOM 873 N N . LEU A 1 107 ? -1.834 -8.763 -3.542 1.00 89.62 107 LEU A N 1
ATOM 874 C CA . LEU A 1 107 ? -0.903 -8.045 -4.413 1.00 89.62 107 LEU A CA 1
ATOM 875 C C . LEU A 1 107 ? 0.257 -8.934 -4.881 1.00 89.62 107 LEU A C 1
ATOM 877 O O . LEU A 1 107 ? 0.694 -8.847 -6.026 1.00 89.62 107 LEU A O 1
ATOM 881 N N . LEU A 1 108 ? 0.769 -9.808 -4.013 1.00 89.56 108 LEU A N 1
ATOM 882 C CA . LEU A 1 108 ? 1.825 -10.752 -4.381 1.00 89.56 108 LEU A CA 1
ATOM 883 C C . LEU A 1 108 ? 1.325 -11.880 -5.290 1.00 89.56 108 LEU A C 1
ATOM 885 O O . LEU A 1 108 ? 2.127 -12.453 -6.031 1.00 89.56 108 LEU A O 1
ATOM 889 N N . ALA A 1 109 ? 0.034 -12.207 -5.252 1.00 90.81 109 ALA A N 1
ATOM 890 C CA . ALA A 1 109 ? -0.571 -13.180 -6.152 1.00 90.81 109 ALA A CA 1
ATOM 891 C C . ALA A 1 109 ? -0.758 -12.616 -7.572 1.00 90.81 109 ALA A C 1
ATOM 893 O O . ALA A 1 109 ? -0.667 -13.377 -8.537 1.00 90.81 109 ALA A O 1
ATOM 894 N N . ASP A 1 110 ? -0.912 -11.302 -7.728 1.00 90.50 110 ASP A N 1
ATOM 895 C CA . ASP A 1 110 ? -1.026 -10.651 -9.033 1.00 90.50 110 ASP A CA 1
ATOM 896 C C . ASP A 1 110 ? 0.300 -10.716 -9.825 1.00 90.50 110 ASP A C 1
ATOM 898 O O . ASP A 1 110 ? 1.382 -10.330 -9.367 1.00 90.50 110 ASP A O 1
ATOM 902 N N . SER A 1 111 ? 0.245 -11.277 -11.033 1.00 88.88 111 SER A N 1
ATOM 903 C CA . SER A 1 111 ? 1.388 -11.376 -11.942 1.00 88.88 111 SER A CA 1
ATOM 904 C C . SER A 1 111 ? 1.769 -10.041 -12.578 1.00 88.88 111 SER A C 1
ATOM 906 O O . SER A 1 111 ? 2.963 -9.777 -12.757 1.00 88.88 111 SER A O 1
ATOM 908 N N . GLU A 1 112 ? 0.792 -9.196 -12.914 1.00 88.75 112 GLU A N 1
ATOM 909 C CA . GLU A 1 112 ? 1.046 -7.916 -13.581 1.00 88.75 112 GLU A CA 1
ATOM 910 C C . GLU A 1 112 ? 1.756 -6.959 -12.632 1.00 88.75 112 GLU A C 1
ATOM 912 O O . GLU A 1 112 ? 2.808 -6.402 -12.971 1.00 88.75 112 GLU A O 1
ATOM 917 N N . PHE A 1 113 ? 1.252 -6.875 -11.400 1.00 89.00 113 PHE A N 1
ATOM 918 C CA . PHE A 1 113 ? 1.875 -6.121 -10.320 1.00 89.00 113 PHE A CA 1
ATOM 919 C C . PHE A 1 113 ? 3.340 -6.527 -10.106 1.00 89.00 113 PHE A C 1
ATOM 921 O O . PHE A 1 113 ? 4.242 -5.684 -10.045 1.00 89.00 113 PHE A O 1
ATOM 928 N N . ARG A 1 114 ? 3.620 -7.838 -10.066 1.00 90.69 114 ARG A N 1
ATOM 929 C CA . ARG A 1 114 ? 4.987 -8.363 -9.912 1.00 90.69 114 ARG A CA 1
ATOM 930 C C . ARG A 1 114 ? 5.898 -7.981 -11.074 1.00 90.69 114 ARG A C 1
ATOM 932 O O . ARG A 1 114 ? 7.061 -7.646 -10.840 1.00 90.69 114 ARG A O 1
ATOM 939 N N . ARG A 1 115 ? 5.408 -8.050 -12.312 1.00 92.00 115 ARG A N 1
ATOM 940 C CA . ARG A 1 115 ? 6.187 -7.693 -13.507 1.00 92.00 115 ARG A CA 1
ATOM 941 C C . ARG A 1 115 ? 6.524 -6.204 -13.516 1.00 92.00 115 ARG A C 1
ATOM 943 O O . ARG A 1 115 ? 7.683 -5.841 -13.720 1.00 92.00 115 ARG A O 1
ATOM 950 N N . TYR A 1 116 ? 5.530 -5.358 -13.255 1.00 91.44 116 TYR A N 1
ATOM 951 C CA . TYR A 1 116 ? 5.697 -3.909 -13.214 1.00 91.44 116 TYR A CA 1
ATOM 952 C C . TYR A 1 116 ? 6.710 -3.485 -12.144 1.00 91.44 116 TYR A C 1
ATOM 954 O O . TYR A 1 116 ? 7.670 -2.773 -12.455 1.00 91.44 116 TYR A O 1
ATOM 962 N N . ASN A 1 117 ? 6.559 -3.994 -10.918 1.00 91.25 117 ASN A N 1
ATOM 963 C CA . ASN A 1 117 ? 7.439 -3.644 -9.805 1.00 91.25 117 ASN A CA 1
ATOM 964 C C . ASN A 1 117 ? 8.879 -4.098 -10.027 1.00 91.25 117 ASN A C 1
ATOM 966 O O . ASN A 1 117 ? 9.798 -3.340 -9.732 1.00 91.25 117 ASN A O 1
ATOM 970 N N . ARG A 1 118 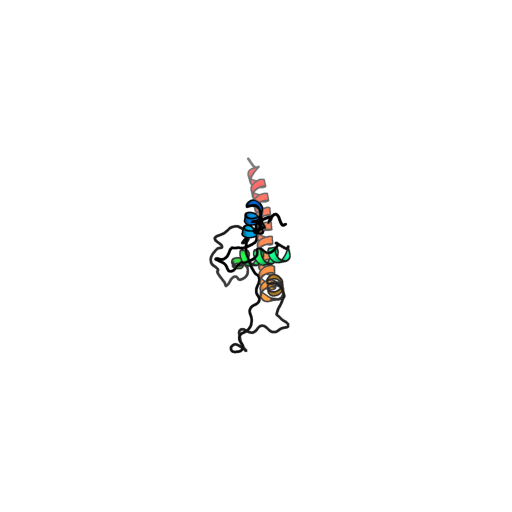? 9.097 -5.300 -10.579 1.00 92.38 118 ARG A N 1
ATOM 971 C CA . ARG A 1 118 ? 10.453 -5.771 -10.899 1.00 92.38 118 ARG A CA 1
ATOM 972 C C . ARG A 1 118 ? 11.136 -4.871 -11.922 1.00 92.38 118 ARG A C 1
ATOM 974 O O . ARG A 1 118 ? 12.276 -4.467 -11.703 1.00 92.38 118 ARG A O 1
ATOM 981 N N . ARG A 1 119 ? 10.430 -4.518 -13.001 1.00 94.00 119 ARG A N 1
ATOM 982 C CA . ARG A 1 119 ? 10.950 -3.619 -14.039 1.00 94.00 119 ARG A CA 1
ATOM 983 C C . ARG A 1 119 ? 11.308 -2.251 -13.453 1.00 94.00 119 ARG A C 1
ATOM 985 O O . ARG A 1 119 ? 12.438 -1.800 -13.600 1.00 94.00 119 ARG A O 1
ATOM 992 N N . LYS A 1 120 ? 10.373 -1.620 -12.734 1.00 92.75 120 LYS A N 1
ATOM 993 C CA . LYS A 1 120 ? 10.590 -0.289 -12.147 1.00 92.75 120 LYS A CA 1
ATOM 994 C C . LYS A 1 120 ? 11.674 -0.282 -11.078 1.00 92.75 120 LYS A C 1
ATOM 996 O O . LYS A 1 120 ? 12.446 0.666 -11.001 1.00 92.75 120 LYS A O 1
ATOM 1001 N N . TYR A 1 121 ? 11.773 -1.343 -10.284 1.00 93.50 121 TYR A N 1
ATOM 1002 C CA . TYR A 1 121 ? 12.850 -1.482 -9.313 1.00 93.50 121 TYR A CA 1
ATOM 1003 C C . TYR A 1 121 ? 14.223 -1.528 -9.993 1.00 93.50 121 TYR A C 1
ATOM 1005 O O . TYR A 1 121 ? 15.123 -0.802 -9.576 1.00 93.50 121 TYR A O 1
ATOM 1013 N N . ALA A 1 122 ? 14.377 -2.321 -11.059 1.00 95.75 122 ALA A N 1
ATOM 1014 C CA . ALA A 1 122 ? 15.629 -2.397 -11.810 1.00 95.75 122 ALA A CA 1
ATOM 1015 C C . ALA A 1 122 ? 16.020 -1.040 -12.424 1.00 95.75 122 ALA A C 1
ATOM 1017 O O . ALA A 1 122 ? 17.166 -0.620 -12.278 1.00 95.75 122 ALA A O 1
ATOM 1018 N N . GLU A 1 123 ? 15.060 -0.324 -13.020 1.00 94.44 123 GLU A N 1
ATOM 1019 C CA . GLU A 1 123 ? 15.263 1.035 -13.548 1.00 94.44 123 GLU A CA 1
ATOM 1020 C C . GLU A 1 123 ? 15.765 1.998 -12.457 1.00 94.44 123 GLU A C 1
ATOM 1022 O O . GLU A 1 1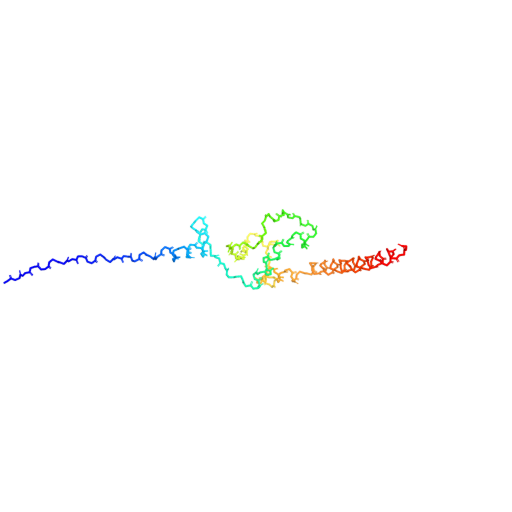23 ? 16.790 2.654 -12.630 1.00 94.44 123 GLU A O 1
ATOM 1027 N N . ILE A 1 124 ? 15.107 2.023 -11.291 1.00 93.31 124 ILE A N 1
ATOM 1028 C CA . ILE A 1 124 ? 15.484 2.896 -10.167 1.00 93.31 124 ILE A CA 1
ATOM 1029 C C . ILE A 1 124 ? 16.874 2.542 -9.625 1.00 93.31 124 ILE A C 1
ATOM 1031 O O . ILE A 1 124 ? 17.640 3.430 -9.251 1.00 93.31 124 ILE A O 1
ATOM 1035 N N . MET A 1 125 ? 17.213 1.255 -9.533 1.00 93.31 125 MET A N 1
ATOM 1036 C CA . MET A 1 125 ? 18.523 0.828 -9.032 1.00 93.31 125 MET A CA 1
ATOM 1037 C C . MET A 1 125 ? 19.640 1.183 -10.016 1.00 93.31 125 MET A C 1
ATOM 1039 O O . MET A 1 125 ? 20.686 1.670 -9.583 1.00 93.31 125 MET A O 1
ATOM 1043 N N . ALA A 1 126 ? 19.403 1.022 -11.321 1.00 93.88 126 ALA A N 1
ATOM 1044 C CA . ALA A 1 126 ? 20.328 1.455 -12.364 1.00 93.88 126 ALA A CA 1
ATOM 1045 C C . ALA A 1 126 ? 20.530 2.979 -12.339 1.00 93.88 126 ALA A C 1
ATOM 1047 O O . ALA A 1 126 ? 21.667 3.450 -12.326 1.00 93.88 126 ALA A O 1
ATOM 1048 N N . GLU A 1 127 ? 19.448 3.754 -12.231 1.00 92.75 127 GLU A N 1
ATOM 1049 C CA . GLU A 1 127 ? 19.507 5.214 -12.133 1.00 92.75 127 GLU A CA 1
ATOM 1050 C C . GLU A 1 127 ? 20.262 5.669 -10.872 1.00 92.75 127 GLU A C 1
ATOM 1052 O O . GLU A 1 127 ? 21.136 6.536 -10.928 1.00 92.75 127 GLU A O 1
ATOM 1057 N N . LYS A 1 128 ?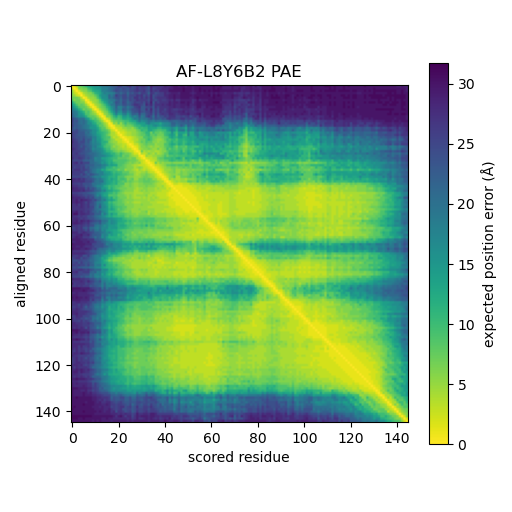 19.991 5.047 -9.717 1.00 91.56 128 LYS A N 1
ATOM 1058 C CA . LYS A 1 128 ? 20.717 5.321 -8.467 1.00 91.56 128 LYS A CA 1
ATOM 1059 C C . LYS A 1 128 ? 22.207 5.009 -8.590 1.00 91.56 128 LYS A C 1
ATOM 1061 O O . LYS A 1 128 ? 23.023 5.799 -8.111 1.00 91.56 128 LYS A O 1
ATOM 1066 N N . ALA A 1 129 ? 22.566 3.894 -9.226 1.00 90.50 129 ALA A N 1
ATOM 1067 C CA . ALA A 1 129 ? 23.957 3.520 -9.459 1.00 90.50 129 ALA A CA 1
ATOM 1068 C C . ALA A 1 129 ? 24.662 4.513 -10.399 1.00 90.50 129 ALA A C 1
ATOM 1070 O O . ALA A 1 129 ? 25.752 4.993 -10.074 1.00 90.50 129 ALA A O 1
ATOM 1071 N N . ALA A 1 130 ? 24.015 4.899 -11.502 1.00 86.81 130 ALA A N 1
ATOM 1072 C CA . ALA A 1 130 ? 24.518 5.904 -12.437 1.00 86.81 130 ALA A CA 1
ATOM 1073 C C . ALA A 1 130 ? 24.713 7.270 -11.755 1.00 86.81 130 ALA A C 1
ATOM 1075 O O . ALA A 1 130 ? 25.777 7.880 -11.863 1.00 86.81 130 ALA A O 1
ATOM 1076 N N . ASN A 1 131 ? 23.736 7.714 -10.960 1.00 85.19 131 ASN A N 1
ATOM 1077 C CA . ASN A 1 131 ? 23.819 8.950 -10.183 1.00 85.19 131 ASN A CA 1
ATOM 1078 C C . ASN A 1 131 ? 24.947 8.909 -9.139 1.00 85.19 131 ASN A C 1
ATOM 1080 O O . ASN A 1 131 ? 25.649 9.905 -8.933 1.00 85.19 131 ASN A O 1
ATOM 1084 N N . ALA A 1 132 ? 25.160 7.768 -8.479 1.00 84.31 132 ALA A N 1
ATOM 1085 C CA . ALA A 1 132 ? 26.265 7.589 -7.542 1.00 84.31 132 ALA A CA 1
ATOM 1086 C C . ALA A 1 132 ? 27.630 7.645 -8.250 1.00 84.31 132 ALA A C 1
ATOM 1088 O O . ALA A 1 132 ? 28.549 8.309 -7.759 1.00 84.31 132 ALA A O 1
ATOM 1089 N N . ALA A 1 133 ? 27.759 7.015 -9.420 1.00 77.69 133 ALA A N 1
ATOM 1090 C CA . ALA A 1 133 ? 28.961 7.080 -10.245 1.00 77.69 133 ALA A CA 1
ATOM 1091 C C . ALA A 1 133 ? 29.225 8.512 -10.740 1.00 77.69 133 ALA A C 1
ATOM 1093 O O . ALA A 1 133 ? 30.313 9.048 -10.526 1.00 77.69 133 ALA A O 1
ATOM 1094 N N . GLY A 1 134 ? 28.216 9.191 -11.292 1.00 73.25 134 GLY A N 1
ATOM 1095 C CA . GLY A 1 134 ? 28.311 10.578 -11.757 1.00 73.25 134 GLY A CA 1
ATOM 1096 C C . GLY A 1 134 ? 28.722 11.563 -10.655 1.00 73.25 134 GLY A C 1
ATOM 1097 O O . GLY A 1 134 ? 29.542 12.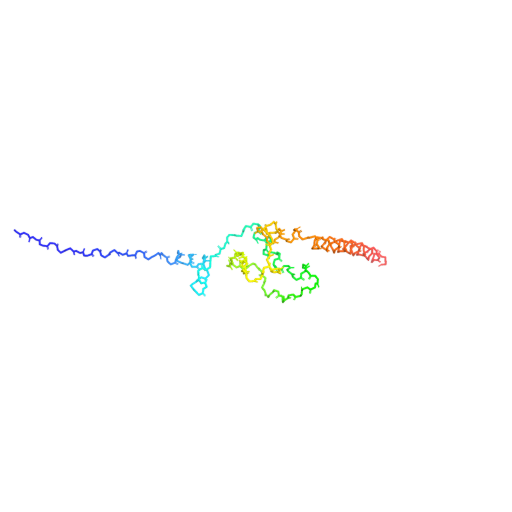455 -10.884 1.00 73.25 134 GLY A O 1
ATOM 1098 N N . LYS A 1 135 ? 28.245 11.365 -9.416 1.00 62.19 135 LYS A N 1
ATOM 1099 C CA . LYS A 1 135 ? 28.702 12.136 -8.244 1.00 62.19 135 LYS A CA 1
ATOM 1100 C C . LYS A 1 135 ? 30.174 11.874 -7.907 1.00 62.19 135 LYS A C 1
ATOM 1102 O O . LYS A 1 135 ? 30.883 12.821 -7.563 1.00 62.19 135 LYS A O 1
ATOM 1107 N N . LYS A 1 136 ? 30.659 10.632 -8.029 1.00 60.47 136 LYS A N 1
ATOM 1108 C CA . LYS A 1 136 ? 32.088 10.305 -7.850 1.00 60.47 136 LYS A CA 1
ATOM 1109 C C . LYS A 1 136 ? 32.958 10.968 -8.925 1.00 60.47 136 LYS A C 1
ATOM 1111 O O . LYS A 1 136 ? 33.999 11.533 -8.592 1.00 60.47 136 LYS A O 1
ATOM 1116 N N . PHE A 1 137 ? 32.510 10.989 -10.181 1.00 58.59 137 PHE A N 1
ATOM 1117 C CA . PHE A 1 137 ? 33.221 11.670 -11.271 1.00 58.59 137 PHE A CA 1
ATOM 1118 C C . PHE A 1 137 ? 33.223 13.203 -11.122 1.00 58.59 137 PHE A C 1
ATOM 1120 O O . PHE A 1 137 ? 34.265 13.827 -11.326 1.00 58.59 137 PHE A O 1
ATOM 1127 N N . ARG A 1 138 ?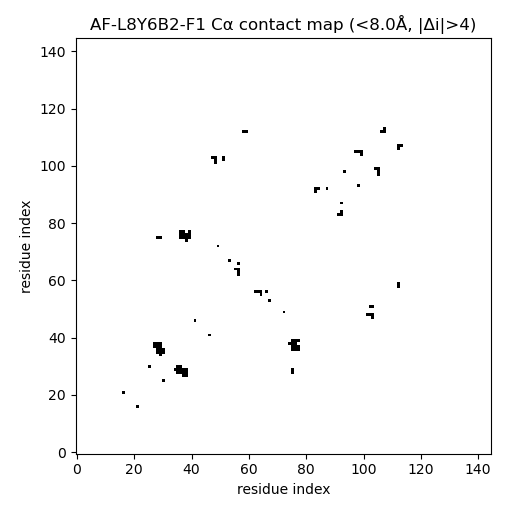 32.115 13.823 -10.679 1.00 60.47 138 ARG A N 1
ATOM 1128 C CA . ARG A 1 138 ? 32.073 15.270 -10.367 1.00 60.47 138 ARG A CA 1
ATOM 1129 C C . ARG A 1 138 ? 33.017 15.658 -9.230 1.00 60.47 138 ARG A C 1
ATOM 1131 O O . ARG A 1 138 ? 33.612 16.726 -9.304 1.00 60.47 138 ARG A O 1
ATOM 1138 N N . LYS A 1 139 ? 33.175 14.817 -8.200 1.00 59.62 139 LYS A N 1
ATOM 1139 C CA . LYS A 1 139 ? 34.137 15.072 -7.114 1.00 59.62 139 LYS A CA 1
ATOM 1140 C C . LYS A 1 139 ? 35.582 15.016 -7.615 1.00 59.62 139 LYS A C 1
ATOM 1142 O O . LYS A 1 139 ? 36.334 15.929 -7.316 1.00 59.62 139 LYS A O 1
ATOM 1147 N N . LYS A 1 140 ? 35.947 14.030 -8.445 1.00 58.41 140 LYS A N 1
ATOM 1148 C CA . LYS A 1 140 ? 37.301 13.935 -9.032 1.00 58.41 140 LYS A CA 1
ATOM 1149 C C . LYS A 1 140 ? 37.669 15.131 -9.922 1.00 58.41 140 LYS A C 1
ATOM 1151 O O . LYS A 1 140 ? 38.818 15.550 -9.906 1.00 58.41 140 LYS A O 1
ATOM 1156 N N . LYS A 1 141 ? 36.714 15.708 -10.664 1.00 58.34 141 LYS A N 1
ATOM 1157 C CA . LYS A 1 141 ? 36.965 16.898 -11.504 1.00 58.34 141 LYS A CA 1
ATOM 1158 C C . LYS A 1 141 ? 37.130 18.207 -10.718 1.00 58.34 141 LYS A C 1
ATOM 1160 O O . LYS A 1 141 ? 37.691 19.141 -11.267 1.00 58.34 141 LYS A O 1
ATOM 1165 N N . LYS A 1 142 ? 36.656 18.284 -9.469 1.00 57.84 142 LYS A N 1
ATOM 1166 C CA . LYS A 1 142 ? 36.753 19.496 -8.633 1.00 57.84 142 LYS A CA 1
ATOM 1167 C C . LYS A 1 142 ? 38.094 19.663 -7.902 1.00 57.84 142 LYS A C 1
ATOM 1169 O O . LYS A 1 142 ? 38.285 20.695 -7.284 1.00 57.84 142 LYS A O 1
ATOM 1174 N N . PHE A 1 143 ? 38.992 18.677 -7.966 1.00 60.22 143 PHE A N 1
ATOM 1175 C CA . PHE A 1 143 ? 40.324 18.730 -7.340 1.00 60.22 143 PHE A CA 1
ATOM 1176 C C . PHE A 1 143 ? 41.461 18.969 -8.354 1.00 60.22 143 PHE A C 1
ATOM 1178 O O . PHE A 1 143 ? 42.603 18.604 -8.094 1.00 60.22 143 PHE A O 1
ATOM 1185 N N . ARG A 1 144 ? 41.163 19.532 -9.533 1.00 60.81 144 ARG A N 1
ATOM 1186 C CA . ARG A 1 144 ? 42.188 20.072 -10.441 1.00 60.81 144 ARG A CA 1
ATOM 1187 C C . ARG A 1 144 ? 42.007 21.592 -10.497 1.00 60.81 144 ARG A C 1
ATOM 1189 O O . ARG A 1 144 ? 40.961 22.032 -10.975 1.00 60.81 144 ARG A O 1
ATOM 1196 N N . ASN A 1 145 ? 43.046 22.291 -10.032 1.00 51.44 145 ASN A N 1
ATOM 1197 C CA . ASN A 1 145 ? 43.224 23.726 -9.752 1.00 51.44 145 ASN A CA 1
ATOM 1198 C C . ASN A 1 145 ? 42.908 24.136 -8.316 1.00 51.44 145 ASN A C 1
ATOM 1200 O O . ASN A 1 145 ? 41.713 24.195 -7.957 1.00 51.44 145 ASN A O 1
#

Mean predicted aligned error: 12.59 Å

Nearest PDB structures (foldseek):
  7mqa-assembly1_SQ  TM=9.288E-01  e=7.215E-19  Homo sapiens
  7mq9-assembly1_SQ  TM=9.122E-01  e=9.579E-19  Homo sapiens
  5oql-assembly1_k  TM=8.439E-01  e=6.089E-08  Thermochaetoides thermophil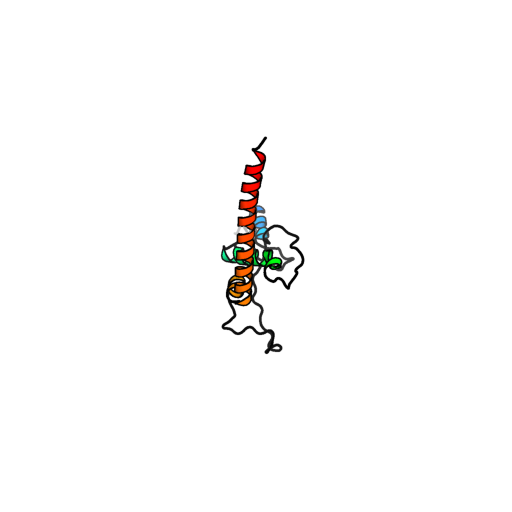a DSM 1495
  7aju-assembly1_JM  TM=9.328E-01  e=3.581E-07  Saccharomyces cerevisiae S288C

Foldseek 3Di:
DDDDDDDDDPPPPPPDPPVVVVVVQCLQFPDVVVVGQGFDDDDPQNVVQQVCVQCVCVQDPVDHDDHDPDDDGDRGDDDDDDDDDPVPPPPPDDDPVLDDDGPVVNCVVDPVSVVVCVVVVVVVVVVVVVVVVVVVVVVVVVPDD

Solvent-accessible surface area (backbone atoms only — not comparable to full-atom values): 9474 Å² total; per-residue (Å²): 134,83,86,83,78,80,80,77,79,80,74,78,74,79,78,73,72,58,71,71,57,52,52,54,58,55,67,47,28,69,36,77,96,49,78,52,39,48,45,64,81,85,44,73,67,54,50,51,40,53,50,48,62,74,46,46,58,76,69,40,97,87,49,86,62,83,79,78,93,64,94,72,80,76,75,59,58,84,89,82,80,90,78,78,60,86,86,48,65,89,82,76,57,77,54,79,89,70,61,61,95,44,70,59,56,43,52,68,67,36,63,64,55,51,52,51,51,52,54,53,48,52,52,52,52,50,50,51,51,51,53,52,50,52,52,54,53,55,54,63,62,66,75,68,127

Secondary structure (DSSP, 8-state):
------------------HHHHHHHHHHB--GGGTT-B-----HHHHHHHHHHHTHHHH-TT-PPPPP---S--SS-----PPPPTT-TTTTPPPTTT--SSHHHHHHH-HHHHHHHHHHHHHHHHHHHHHHHHHHHHHHHTT--